Protein AF-A0A1H9XE58-F1 (afdb_monomer_lite)

pLDDT: mean 84.63, std 8.75, range [55.19, 94.62]

Sequence (100 aa):
MNNNSYNIVVHVVNLILLGAIGFLAFFSVVNISPPVQDPISDMFKFGLFVFLLVMWAVNYWFQFKKKKWILPIAGTILYIAIALFVGGVIMPFLREIVTK

Radius of gyration: 16.51 Å; chains: 1; bounding box: 29×28×50 Å

Structure (mmCIF, N/CA/C/O backbone):
data_AF-A0A1H9XE58-F1
#
_entry.id   AF-A0A1H9XE58-F1
#
loop_
_atom_site.group_PDB
_atom_site.id
_atom_site.type_symbol
_atom_site.label_atom_id
_atom_site.label_alt_id
_atom_site.label_comp_id
_atom_site.label_asym_id
_atom_site.label_entity_id
_atom_site.label_seq_id
_atom_site.pdbx_PDB_ins_code
_atom_site.Cartn_x
_atom_site.Cartn_y
_atom_site.Cartn_z
_atom_site.occupancy
_atom_site.B_iso_or_equiv
_atom_site.auth_seq_id
_atom_site.auth_comp_id
_atom_site.auth_asym_id
_atom_site.auth_atom_id
_atom_site.pdbx_PDB_model_num
ATOM 1 N N . MET A 1 1 ? -16.197 4.449 24.435 1.00 55.19 1 MET A N 1
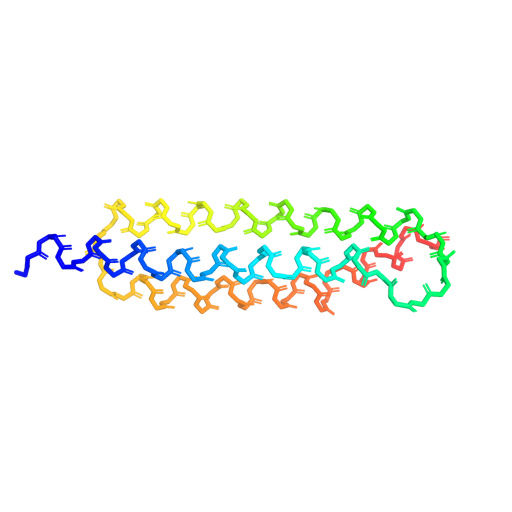ATOM 2 C CA . MET A 1 1 ? -15.943 3.525 23.306 1.00 55.19 1 MET A CA 1
ATOM 3 C C . MET A 1 1 ? -14.622 2.823 23.587 1.00 55.19 1 MET A C 1
ATOM 5 O O . MET A 1 1 ? -13.652 3.515 23.867 1.00 55.19 1 MET A O 1
ATOM 9 N N . ASN A 1 2 ? -14.594 1.491 23.654 1.00 67.06 2 ASN A N 1
ATOM 10 C CA . ASN A 1 2 ? -13.413 0.751 24.107 1.00 67.06 2 ASN A CA 1
ATOM 11 C C . ASN A 1 2 ? -12.250 0.923 23.109 1.00 67.06 2 ASN A C 1
ATOM 13 O O . ASN A 1 2 ? -12.381 0.560 21.940 1.00 67.06 2 ASN A O 1
ATOM 17 N N . ASN A 1 3 ? -11.119 1.466 23.567 1.00 73.31 3 ASN A N 1
ATOM 18 C CA . ASN A 1 3 ? -9.914 1.647 22.749 1.00 73.31 3 ASN A CA 1
ATOM 19 C C . ASN A 1 3 ? -9.414 0.322 22.144 1.00 73.31 3 ASN A C 1
ATOM 21 O O . ASN A 1 3 ? -8.839 0.337 21.056 1.00 73.31 3 ASN A O 1
ATOM 25 N N . ASN A 1 4 ? -9.688 -0.819 22.790 1.00 84.56 4 ASN A N 1
ATOM 26 C CA . ASN A 1 4 ? -9.356 -2.132 22.234 1.00 84.56 4 ASN A CA 1
ATOM 27 C C . ASN A 1 4 ? -10.137 -2.437 20.955 1.00 84.56 4 ASN A C 1
ATOM 29 O O . ASN A 1 4 ? -9.548 -2.912 19.990 1.00 84.56 4 ASN A O 1
ATOM 33 N N . SER A 1 5 ? -11.437 -2.129 20.911 1.00 86.44 5 SER A N 1
ATOM 34 C CA . SER A 1 5 ? -12.269 -2.406 19.734 1.00 86.44 5 SER A CA 1
ATOM 35 C C . SER A 1 5 ? -11.796 -1.619 18.512 1.00 86.44 5 SER A C 1
ATOM 37 O O . SER A 1 5 ? -11.736 -2.169 17.418 1.00 86.44 5 SER A O 1
ATOM 39 N N . TYR A 1 6 ? -11.401 -0.355 18.698 1.00 88.75 6 TYR A N 1
ATOM 40 C CA . TYR A 1 6 ? -10.843 0.455 17.614 1.00 88.75 6 TYR A CA 1
ATOM 41 C C . TYR A 1 6 ? -9.528 -0.127 17.085 1.00 88.75 6 TYR A C 1
ATOM 43 O O . TYR A 1 6 ? -9.376 -0.309 15.879 1.00 88.75 6 TYR A O 1
ATOM 51 N N . ASN A 1 7 ? -8.593 -0.452 17.983 1.00 90.19 7 ASN A N 1
ATOM 52 C CA . ASN A 1 7 ? -7.288 -0.980 17.592 1.00 90.19 7 ASN A CA 1
ATOM 53 C C . ASN A 1 7 ? -7.424 -2.304 16.826 1.00 90.19 7 ASN A C 1
ATOM 55 O O . ASN A 1 7 ? -6.768 -2.471 15.802 1.00 90.19 7 ASN A O 1
ATOM 59 N N . ILE A 1 8 ? -8.311 -3.207 17.267 1.00 91.62 8 ILE A N 1
ATOM 60 C CA . ILE A 1 8 ? -8.596 -4.468 16.562 1.00 91.62 8 ILE A CA 1
ATOM 61 C C . ILE A 1 8 ? -9.063 -4.187 15.131 1.00 91.62 8 ILE A C 1
ATOM 63 O O . ILE A 1 8 ? -8.510 -4.749 14.191 1.00 91.62 8 ILE A O 1
ATOM 67 N N . VAL A 1 9 ? -10.034 -3.286 14.949 1.00 90.94 9 VAL A N 1
ATOM 68 C CA . VAL A 1 9 ? -10.547 -2.938 13.613 1.00 90.94 9 VAL A CA 1
ATOM 69 C C . VAL A 1 9 ? -9.441 -2.365 12.730 1.00 90.94 9 VAL A C 1
ATOM 71 O O . VAL A 1 9 ? -9.289 -2.795 11.589 1.00 90.94 9 VAL A O 1
ATOM 74 N N . VAL A 1 10 ? -8.633 -1.438 13.253 1.00 91.44 10 VAL A N 1
ATOM 75 C CA . VAL A 1 10 ? -7.506 -0.858 12.509 1.00 91.44 10 VAL A CA 1
ATOM 76 C C . VAL A 1 10 ? -6.509 -1.943 12.096 1.00 91.44 10 VAL A C 1
ATOM 78 O O . VAL A 1 10 ? -6.110 -1.981 10.934 1.00 91.44 10 VAL A O 1
ATOM 81 N N . HIS A 1 11 ? -6.134 -2.853 12.995 1.00 93.06 11 HIS A N 1
ATOM 82 C CA . HIS A 1 11 ? -5.232 -3.960 12.668 1.00 93.06 11 HIS A CA 1
ATOM 83 C C . HIS A 1 11 ? -5.802 -4.874 11.584 1.00 93.06 11 HIS A C 1
ATOM 85 O O . HIS A 1 11 ? -5.109 -5.161 10.613 1.00 93.06 11 HIS A O 1
ATOM 91 N N . VAL A 1 12 ? -7.060 -5.298 11.723 1.00 93.88 12 VAL A N 1
ATOM 92 C CA . VAL A 1 12 ? -7.708 -6.215 10.776 1.00 93.88 12 VAL A CA 1
ATOM 93 C C . VAL A 1 12 ? -7.804 -5.585 9.387 1.00 93.88 12 VAL A C 1
ATOM 95 O O . VAL A 1 12 ? -7.407 -6.212 8.408 1.00 93.88 12 VAL A O 1
ATOM 98 N N . VAL A 1 13 ? -8.248 -4.328 9.291 1.00 91.12 13 VAL A N 1
ATOM 99 C CA . VAL A 1 13 ? -8.341 -3.611 8.007 1.00 91.12 13 VAL A CA 1
ATOM 100 C C . VAL A 1 13 ? -6.967 -3.488 7.346 1.00 91.12 13 VAL A C 1
ATOM 102 O O . VAL A 1 13 ? -6.830 -3.768 6.155 1.00 91.12 13 VAL A O 1
ATOM 105 N N . ASN A 1 14 ? -5.931 -3.122 8.107 1.00 93.44 14 ASN A N 1
ATOM 106 C CA . ASN A 1 14 ? -4.587 -2.972 7.548 1.00 93.44 14 ASN A CA 1
ATOM 107 C C . ASN A 1 14 ? -3.932 -4.314 7.208 1.00 93.44 14 ASN A C 1
ATOM 109 O O . ASN A 1 14 ? -3.141 -4.360 6.270 1.00 93.44 14 ASN A O 1
ATOM 113 N N . LEU A 1 15 ? -4.278 -5.399 7.903 1.00 94.62 15 LEU A N 1
ATOM 114 C CA . LEU A 1 15 ? -3.8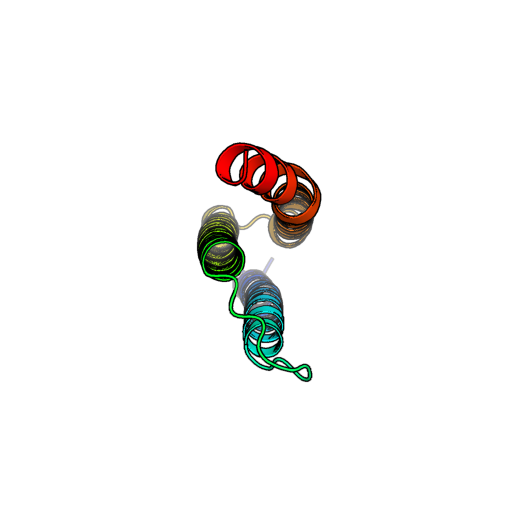17 -6.747 7.577 1.00 94.62 15 LEU A CA 1
ATOM 115 C C . LEU A 1 15 ? -4.466 -7.269 6.288 1.00 94.62 15 LEU A C 1
ATOM 117 O O . LEU A 1 15 ? -3.771 -7.851 5.461 1.00 94.62 15 LEU A O 1
ATOM 121 N N . ILE A 1 16 ? -5.757 -6.995 6.069 1.00 92.69 16 ILE A N 1
ATOM 122 C CA . ILE A 1 16 ? -6.444 -7.299 4.801 1.00 92.69 16 ILE A CA 1
ATOM 123 C C . ILE A 1 16 ? -5.806 -6.517 3.645 1.00 92.69 16 ILE A C 1
ATOM 125 O O . ILE A 1 16 ? -5.490 -7.101 2.611 1.00 92.69 16 ILE A O 1
ATOM 129 N N . LEU A 1 17 ? -5.569 -5.213 3.830 1.00 90.31 17 LEU A N 1
ATOM 130 C CA . LEU A 1 17 ? -4.869 -4.372 2.851 1.00 90.31 17 LEU A CA 1
ATOM 131 C C . LEU A 1 17 ? -3.475 -4.916 2.526 1.00 90.31 17 LEU A C 1
ATOM 133 O O . LEU A 1 17 ? -3.123 -5.040 1.356 1.00 90.31 17 LEU A O 1
ATOM 137 N N . LEU A 1 18 ? -2.696 -5.275 3.548 1.00 94.06 18 LEU A N 1
ATOM 138 C CA . LEU A 1 18 ? -1.362 -5.837 3.358 1.00 94.06 18 LEU A CA 1
ATOM 139 C C . LEU A 1 18 ? -1.418 -7.183 2.623 1.00 94.06 18 LEU A C 1
ATOM 141 O O . LEU A 1 18 ? -0.621 -7.420 1.719 1.00 94.06 18 LEU A O 1
ATOM 145 N N . GLY A 1 19 ? -2.393 -8.032 2.959 1.00 92.25 19 GLY A N 1
ATOM 146 C CA . GLY A 1 19 ? -2.661 -9.281 2.250 1.00 92.25 19 GLY A CA 1
ATOM 147 C C . GLY A 1 19 ? -2.996 -9.057 0.774 1.00 92.25 19 GLY A C 1
ATOM 148 O O . GLY A 1 19 ? -2.481 -9.777 -0.075 1.00 92.25 19 GLY A O 1
ATOM 149 N N . ALA A 1 20 ? -3.781 -8.026 0.447 1.00 90.31 20 ALA A N 1
ATOM 150 C CA . ALA A 1 20 ? -4.089 -7.663 -0.936 1.00 90.31 20 ALA A CA 1
ATOM 151 C C . ALA A 1 20 ? -2.848 -7.175 -1.705 1.00 90.31 20 ALA A C 1
ATOM 153 O O . ALA A 1 20 ? -2.637 -7.588 -2.844 1.00 90.31 20 ALA A O 1
ATOM 154 N N . ILE A 1 21 ? -1.992 -6.354 -1.083 1.00 90.75 21 ILE A N 1
ATOM 155 C CA . ILE A 1 21 ? -0.708 -5.939 -1.678 1.00 90.75 21 ILE A CA 1
ATOM 156 C C . ILE A 1 21 ? 0.174 -7.168 -1.934 1.00 90.75 21 ILE A C 1
ATOM 158 O O . ILE A 1 21 ? 0.719 -7.313 -3.026 1.00 90.75 21 ILE A O 1
ATOM 162 N N . GLY A 1 22 ? 0.281 -8.073 -0.955 1.00 90.88 22 GLY A N 1
ATOM 163 C CA . GLY A 1 22 ? 1.053 -9.311 -1.080 1.00 90.88 22 GLY A CA 1
ATOM 164 C C . GLY A 1 22 ? 0.512 -10.245 -2.164 1.00 90.88 22 GLY A C 1
ATOM 165 O O . GLY A 1 22 ? 1.289 -10.810 -2.929 1.00 90.88 22 GLY A O 1
ATOM 166 N N . PHE A 1 23 ? -0.812 -10.352 -2.284 1.00 90.44 23 PHE A N 1
ATOM 167 C CA . PHE A 1 23 ? -1.473 -11.101 -3.351 1.00 90.44 23 PHE A CA 1
ATOM 168 C C . PHE A 1 23 ? -1.120 -10.525 -4.728 1.00 90.44 23 PHE A C 1
ATOM 170 O O . PHE A 1 23 ? -0.643 -11.254 -5.593 1.00 90.44 23 PHE A O 1
ATOM 177 N N . LEU A 1 24 ? -1.263 -9.210 -4.919 1.00 87.31 24 LEU A N 1
ATOM 178 C CA . LEU A 1 24 ? -0.887 -8.547 -6.173 1.00 87.31 24 LEU A CA 1
ATOM 179 C C . LEU A 1 24 ? 0.599 -8.738 -6.500 1.00 87.31 24 LEU A C 1
ATOM 181 O O . LEU A 1 24 ? 0.940 -9.028 -7.646 1.00 87.31 24 LEU A O 1
ATOM 185 N N . ALA A 1 25 ? 1.473 -8.617 -5.499 1.00 87.62 25 ALA A N 1
ATOM 186 C CA . ALA A 1 25 ? 2.903 -8.839 -5.664 1.00 87.62 25 ALA A CA 1
ATOM 187 C C . ALA A 1 25 ? 3.186 -10.270 -6.126 1.00 87.62 25 ALA A C 1
ATOM 189 O O . ALA A 1 25 ? 3.852 -10.447 -7.140 1.00 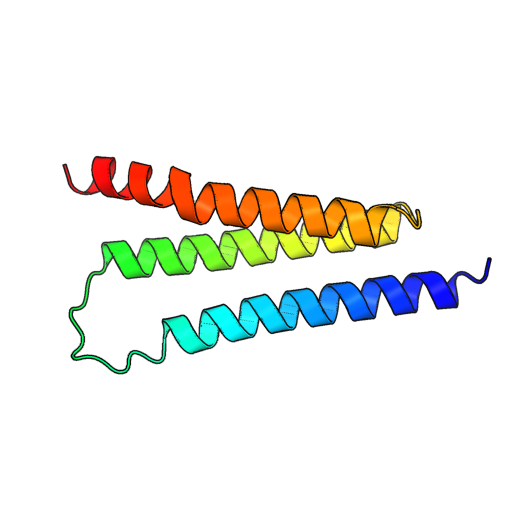87.62 25 ALA A O 1
ATOM 190 N N . PHE A 1 26 ? 2.619 -11.277 -5.462 1.00 86.31 26 PHE A N 1
ATOM 191 C CA . PHE A 1 26 ? 2.795 -12.684 -5.821 1.00 86.31 26 PHE A CA 1
ATOM 192 C C . PHE A 1 26 ? 2.388 -12.970 -7.274 1.00 86.31 26 PHE A C 1
ATOM 194 O O . PHE A 1 26 ? 3.188 -13.495 -8.048 1.00 86.31 26 PHE A O 1
ATOM 201 N N . PHE A 1 27 ? 1.186 -12.551 -7.680 1.00 83.19 27 PHE A N 1
ATOM 202 C CA . PHE A 1 27 ? 0.708 -12.752 -9.053 1.00 83.19 27 PHE A CA 1
ATOM 203 C C . PHE A 1 27 ? 1.484 -11.943 -10.097 1.00 83.19 27 PHE A C 1
ATOM 205 O O . PHE A 1 27 ? 1.516 -12.333 -11.259 1.00 83.19 27 PHE A O 1
ATOM 212 N N . SER A 1 28 ? 2.148 -10.851 -9.707 1.00 77.50 28 SER A N 1
ATOM 213 C CA . SER A 1 28 ? 3.013 -10.104 -10.626 1.00 77.50 28 SER A CA 1
ATOM 214 C C . SER A 1 28 ? 4.301 -10.852 -10.995 1.00 77.50 28 SER A C 1
ATOM 216 O O . SER A 1 28 ? 4.864 -10.583 -12.056 1.00 77.50 28 SER A O 1
ATOM 218 N N . VAL A 1 29 ? 4.753 -11.785 -10.143 1.00 73.38 29 VAL A N 1
ATOM 219 C CA . VAL A 1 29 ? 5.966 -12.594 -10.371 1.00 73.38 29 VAL A CA 1
ATOM 220 C C . VAL A 1 29 ? 5.641 -13.947 -11.001 1.00 73.38 29 VAL A C 1
ATOM 222 O O . VAL A 1 29 ? 6.438 -14.483 -11.769 1.00 73.38 29 VAL A O 1
ATOM 225 N N . VAL A 1 30 ? 4.466 -14.509 -10.701 1.00 70.88 30 VAL A N 1
ATOM 226 C CA . VAL A 1 30 ? 3.992 -15.768 -11.290 1.00 70.88 30 VAL A CA 1
ATOM 227 C C . VAL A 1 30 ? 3.434 -15.486 -12.688 1.00 70.88 30 VAL A C 1
ATOM 229 O O . VAL A 1 30 ? 2.230 -15.357 -12.893 1.00 70.88 30 VAL A O 1
ATOM 232 N N . ASN A 1 31 ? 4.328 -15.347 -13.665 1.00 62.59 31 ASN A N 1
ATOM 233 C CA . ASN A 1 31 ? 3.950 -15.152 -15.060 1.00 62.59 31 ASN A CA 1
ATOM 234 C C . ASN A 1 31 ? 3.632 -16.513 -15.712 1.00 62.59 31 ASN A C 1
ATOM 236 O O . ASN A 1 31 ? 4.482 -17.398 -15.748 1.00 62.59 31 ASN A O 1
ATOM 240 N N . ILE A 1 32 ? 2.407 -16.689 -16.216 1.00 59.25 32 ILE A N 1
ATOM 241 C CA . ILE A 1 32 ? 1.927 -17.940 -16.850 1.00 59.25 32 ILE A CA 1
ATOM 242 C C . ILE A 1 32 ? 2.319 -17.996 -18.346 1.00 59.25 32 ILE A C 1
ATOM 244 O O . ILE A 1 32 ? 2.147 -19.012 -19.015 1.00 59.25 32 ILE A O 1
ATOM 248 N N . SER A 1 33 ? 2.860 -16.897 -18.874 1.00 60.69 33 SER A N 1
ATOM 249 C CA . SER A 1 33 ? 3.214 -16.711 -20.284 1.00 60.69 33 SER A CA 1
ATOM 250 C C . SER A 1 33 ? 4.738 -16.717 -20.486 1.00 60.69 33 SER A C 1
ATOM 252 O O . SER A 1 33 ? 5.468 -16.407 -19.540 1.00 60.69 33 SER A O 1
ATOM 254 N N . PRO A 1 34 ? 5.244 -17.020 -21.703 1.00 58.50 34 PRO A N 1
ATOM 255 C CA . PRO A 1 34 ? 6.675 -16.980 -22.002 1.00 58.50 34 PRO A CA 1
ATOM 256 C C . PRO A 1 34 ? 7.292 -15.644 -21.566 1.00 58.50 34 PRO A C 1
ATOM 258 O O . PRO A 1 34 ? 6.686 -14.594 -21.811 1.00 58.50 34 PRO A O 1
ATOM 261 N N . PRO A 1 35 ? 8.470 -15.651 -20.918 1.00 60.47 35 PRO A N 1
ATOM 262 C CA . PRO A 1 35 ? 9.037 -14.451 -20.332 1.00 60.47 35 PRO A CA 1
ATOM 263 C C . PRO A 1 35 ? 9.545 -13.532 -21.444 1.00 60.47 35 PRO A C 1
ATOM 265 O O . PRO A 1 35 ? 10.673 -13.654 -21.912 1.00 60.47 35 PRO A O 1
ATOM 268 N N . VAL A 1 36 ? 8.715 -12.578 -21.856 1.00 63.16 36 VAL A N 1
ATOM 269 C CA . VAL A 1 36 ? 9.211 -11.353 -22.481 1.00 63.16 36 VAL A CA 1
ATOM 270 C C . VAL A 1 36 ? 9.757 -10.512 -21.335 1.00 63.16 36 VAL A C 1
ATOM 272 O O . VAL A 1 36 ? 8.998 -9.871 -20.611 1.00 63.16 36 VAL A O 1
ATOM 275 N N . GLN A 1 37 ? 11.064 -10.607 -21.092 1.00 67.19 37 GLN A N 1
ATOM 276 C CA . GLN A 1 37 ? 11.734 -9.777 -20.096 1.00 67.19 37 GLN A CA 1
ATOM 277 C C . GLN A 1 37 ? 11.699 -8.327 -20.591 1.00 67.19 37 GLN A C 1
ATOM 279 O O . GLN A 1 37 ? 12.385 -7.981 -21.550 1.00 67.19 37 GLN A O 1
ATOM 284 N N . ASP A 1 38 ? 10.871 -7.497 -19.956 1.00 78.75 38 ASP A N 1
ATOM 285 C CA . ASP A 1 38 ? 10.840 -6.044 -20.142 1.00 78.75 38 ASP A CA 1
ATOM 286 C C . ASP A 1 38 ? 11.379 -5.408 -18.847 1.00 78.75 38 ASP A C 1
ATOM 288 O O . ASP A 1 38 ? 10.618 -5.214 -17.891 1.00 78.75 38 ASP A O 1
ATOM 292 N N . PRO A 1 39 ? 12.691 -5.095 -18.786 1.00 79.62 39 PRO A N 1
ATOM 293 C CA . PRO A 1 39 ? 13.331 -4.562 -17.584 1.00 79.62 39 PRO A CA 1
ATOM 294 C C . PRO A 1 39 ? 12.685 -3.263 -17.099 1.00 79.62 39 PRO A C 1
ATOM 296 O O . PRO A 1 39 ? 12.650 -2.992 -15.899 1.00 79.62 39 PRO A O 1
ATOM 299 N N . ILE A 1 40 ? 12.148 -2.464 -18.027 1.00 81.31 40 ILE A N 1
ATOM 300 C CA . ILE A 1 40 ? 11.459 -1.215 -17.710 1.00 81.31 40 ILE A CA 1
ATOM 301 C C . ILE A 1 40 ? 10.143 -1.547 -17.003 1.00 81.31 40 ILE A C 1
ATOM 303 O O . ILE A 1 40 ? 9.869 -1.003 -15.932 1.00 81.31 40 ILE A O 1
ATOM 307 N N . SER A 1 41 ? 9.356 -2.481 -17.546 1.00 78.88 41 SER A N 1
ATOM 308 C CA . SER A 1 41 ? 8.109 -2.940 -16.917 1.00 78.88 41 SER A CA 1
ATOM 309 C C . SER A 1 41 ? 8.335 -3.475 -15.501 1.00 78.88 41 SER A C 1
ATOM 311 O O . SER A 1 41 ? 7.597 -3.111 -14.583 1.00 78.88 41 SER A O 1
ATOM 313 N N . ASP A 1 42 ? 9.371 -4.286 -15.298 1.00 82.62 42 ASP A N 1
ATOM 314 C CA . ASP A 1 42 ? 9.660 -4.880 -13.991 1.00 82.62 42 ASP A CA 1
ATOM 315 C C . ASP A 1 42 ? 10.115 -3.834 -12.964 1.00 82.62 42 ASP A C 1
ATOM 317 O O . ASP A 1 42 ? 9.679 -3.866 -11.809 1.00 82.62 42 ASP A O 1
ATOM 321 N N . MET A 1 43 ? 10.894 -2.837 -13.393 1.00 84.25 43 MET A N 1
ATOM 322 C CA . MET A 1 43 ? 11.279 -1.709 -12.544 1.00 84.25 43 MET A CA 1
ATOM 323 C C . MET A 1 43 ? 10.065 -0.856 -12.133 1.00 84.25 43 MET A C 1
ATOM 325 O O . MET A 1 43 ? 9.946 -0.478 -10.964 1.00 84.25 43 MET A O 1
ATOM 329 N N . PHE A 1 44 ? 9.120 -0.605 -13.049 1.00 84.38 44 PHE A N 1
ATOM 330 C CA . PHE A 1 44 ? 7.870 0.098 -12.730 1.00 84.38 44 PHE A CA 1
ATOM 331 C C . PHE A 1 44 ? 6.974 -0.702 -11.772 1.00 84.38 44 PHE A C 1
ATOM 333 O O . PHE A 1 44 ? 6.451 -0.123 -10.817 1.00 84.38 44 PHE A O 1
ATOM 340 N N . LYS A 1 45 ? 6.831 -2.023 -11.963 1.00 84.12 45 LYS A N 1
ATOM 341 C CA . LYS A 1 45 ? 6.084 -2.894 -11.032 1.00 84.12 45 LYS A CA 1
ATOM 342 C C . LYS A 1 45 ? 6.695 -2.857 -9.633 1.00 84.12 45 LYS A C 1
ATOM 344 O O . LYS A 1 45 ? 5.973 -2.671 -8.655 1.00 84.12 45 LYS A O 1
ATOM 349 N N . PHE A 1 46 ? 8.018 -2.983 -9.528 1.00 86.94 46 PHE A N 1
ATOM 350 C CA . PHE A 1 46 ? 8.715 -2.888 -8.246 1.00 86.94 46 PHE A CA 1
ATOM 351 C C . PHE A 1 46 ? 8.477 -1.527 -7.575 1.00 86.94 46 PHE A C 1
ATOM 353 O O . PHE A 1 46 ? 8.088 -1.474 -6.406 1.00 86.94 46 PHE A O 1
ATOM 360 N N . GLY A 1 47 ? 8.623 -0.432 -8.329 1.00 88.06 47 GLY A N 1
ATOM 361 C CA . GLY A 1 47 ? 8.342 0.922 -7.847 1.00 88.06 47 GLY A CA 1
ATOM 362 C C . GLY A 1 47 ? 6.905 1.094 -7.343 1.00 88.06 47 GLY A C 1
ATOM 363 O O . GLY A 1 47 ? 6.694 1.680 -6.279 1.00 88.06 47 GLY A O 1
ATOM 364 N N . LEU A 1 48 ? 5.921 0.522 -8.046 1.00 87.50 48 LEU A N 1
ATOM 365 C CA . LEU A 1 48 ? 4.522 0.512 -7.615 1.00 87.50 48 LEU A CA 1
ATOM 366 C C . LEU A 1 48 ? 4.343 -0.209 -6.277 1.00 87.50 48 LEU A C 1
ATOM 368 O O . LEU A 1 48 ? 3.680 0.326 -5.392 1.00 87.50 48 LEU A O 1
ATOM 372 N N . PHE A 1 49 ? 4.931 -1.392 -6.091 1.00 90.31 49 PHE A N 1
ATOM 373 C CA . PHE A 1 49 ? 4.791 -2.127 -4.829 1.00 90.31 49 PHE A CA 1
ATOM 374 C C . PHE A 1 49 ? 5.445 -1.405 -3.652 1.00 90.31 49 PHE A C 1
ATOM 376 O O . PHE A 1 49 ? 4.852 -1.342 -2.572 1.00 90.31 49 PHE A O 1
ATOM 383 N N . VAL A 1 50 ? 6.617 -0.799 -3.862 1.00 92.31 50 VAL A N 1
ATOM 384 C CA . VAL A 1 50 ? 7.261 0.050 -2.848 1.00 92.31 50 VAL A CA 1
ATOM 385 C C . VAL A 1 50 ? 6.350 1.222 -2.482 1.00 92.31 50 VAL A C 1
ATOM 387 O O . VAL A 1 50 ? 6.102 1.466 -1.301 1.00 92.31 50 VAL A O 1
ATOM 390 N N . PHE A 1 51 ? 5.789 1.907 -3.479 1.00 90.25 51 PHE A N 1
ATOM 391 C CA . PHE A 1 51 ? 4.851 3.006 -3.261 1.00 90.25 51 PHE A CA 1
ATOM 392 C C . PHE A 1 51 ? 3.606 2.564 -2.472 1.00 90.25 51 PHE A C 1
ATOM 394 O O . PHE A 1 51 ? 3.226 3.213 -1.493 1.00 90.25 51 PHE A O 1
ATOM 401 N N . LEU A 1 52 ? 3.003 1.431 -2.845 1.00 90.44 52 LEU A N 1
ATOM 402 C CA . LEU A 1 52 ? 1.841 0.855 -2.164 1.00 90.44 52 LEU A CA 1
ATOM 403 C C . LEU A 1 52 ? 2.138 0.507 -0.703 1.00 90.44 52 LEU A C 1
ATOM 405 O O . LEU A 1 52 ? 1.301 0.779 0.160 1.00 90.44 52 LEU A O 1
ATOM 409 N N . LEU A 1 53 ? 3.314 -0.051 -0.407 1.00 93.31 53 LEU A N 1
ATOM 410 C CA . LEU A 1 53 ? 3.732 -0.363 0.962 1.00 93.31 53 LEU A CA 1
ATOM 411 C C . LEU A 1 53 ? 3.956 0.897 1.803 1.00 93.31 53 LEU A C 1
ATOM 413 O O . LEU A 1 53 ? 3.498 0.958 2.945 1.00 93.31 53 LEU A O 1
ATOM 417 N N . VAL A 1 54 ? 4.612 1.918 1.245 1.00 93.31 54 VAL A N 1
ATOM 418 C CA . VAL A 1 54 ? 4.834 3.196 1.943 1.00 93.31 54 VAL A CA 1
ATOM 419 C C . VAL A 1 54 ? 3.500 3.862 2.271 1.00 93.31 54 VAL A C 1
ATOM 421 O O . VAL A 1 54 ? 3.259 4.243 3.417 1.00 93.31 54 VAL A O 1
ATOM 424 N N . MET A 1 55 ? 2.598 3.946 1.293 1.00 90.75 55 MET A N 1
ATOM 425 C CA . MET A 1 55 ? 1.270 4.528 1.488 1.00 90.75 55 MET A CA 1
ATOM 426 C C . MET A 1 55 ? 0.446 3.753 2.522 1.00 90.75 55 MET A C 1
ATOM 428 O O . MET A 1 55 ? -0.251 4.361 3.338 1.00 90.75 55 MET A O 1
ATOM 432 N N . TRP A 1 56 ? 0.557 2.422 2.534 1.00 93.31 56 TRP A N 1
ATOM 433 C CA . TRP A 1 56 ? -0.090 1.576 3.533 1.00 93.31 56 TRP A CA 1
ATOM 434 C C . TRP A 1 56 ?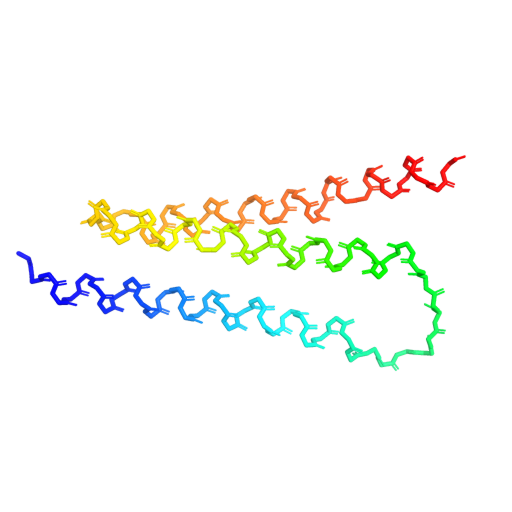 0.442 1.883 4.937 1.00 93.31 56 TRP A C 1
ATOM 436 O O . TRP A 1 56 ? -0.349 2.142 5.845 1.00 93.31 56 TRP A O 1
ATOM 446 N N . ALA A 1 57 ? 1.766 1.948 5.104 1.00 92.62 57 ALA A N 1
ATOM 447 C CA . ALA A 1 57 ? 2.396 2.235 6.390 1.00 92.62 57 ALA A CA 1
ATOM 448 C C . ALA A 1 57 ? 1.999 3.621 6.9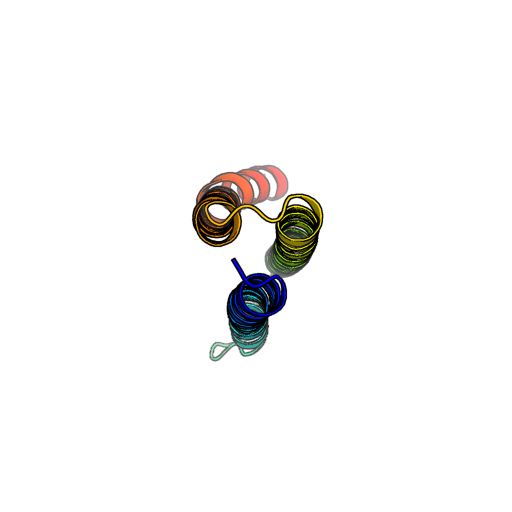28 1.00 92.62 57 ALA A C 1
ATOM 450 O O . ALA A 1 57 ? 1.671 3.761 8.109 1.00 92.62 57 ALA A O 1
ATOM 451 N N . VAL A 1 58 ? 1.967 4.637 6.058 1.00 91.69 58 VAL A N 1
ATOM 452 C CA . VAL A 1 58 ? 1.542 6.001 6.414 1.00 91.69 58 VAL A CA 1
ATOM 453 C C . VAL A 1 58 ? 0.069 6.031 6.830 1.00 91.69 58 VAL A C 1
ATOM 455 O O . VAL A 1 58 ? -0.265 6.608 7.869 1.00 91.69 58 VAL A O 1
ATOM 458 N N . ASN A 1 59 ? -0.816 5.386 6.064 1.00 89.88 59 ASN A N 1
ATOM 459 C CA . ASN A 1 59 ? -2.242 5.300 6.390 1.00 89.88 59 ASN A CA 1
ATOM 460 C C . ASN A 1 59 ? -2.466 4.601 7.740 1.00 89.88 59 ASN A C 1
ATOM 462 O O . ASN A 1 59 ? -3.184 5.111 8.605 1.00 89.88 59 ASN A O 1
ATOM 466 N N . TYR A 1 60 ? -1.790 3.475 7.952 1.00 91.31 60 TYR A N 1
ATOM 467 C CA . TYR A 1 60 ? -1.878 2.699 9.180 1.00 91.31 60 TYR A CA 1
ATOM 468 C C . TYR A 1 60 ? -1.394 3.489 10.403 1.00 91.31 60 TYR A C 1
ATOM 470 O O . TYR A 1 60 ? -2.103 3.575 11.412 1.00 91.31 60 T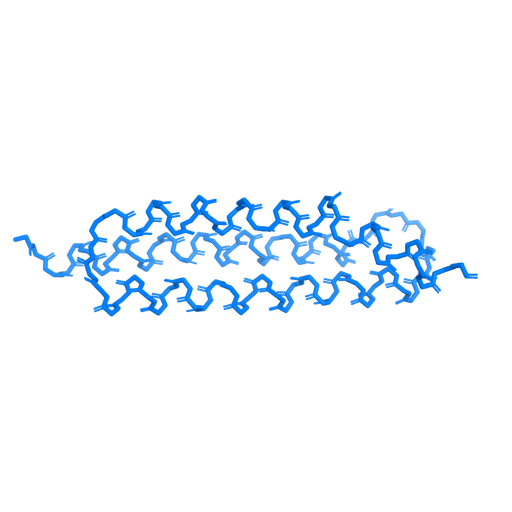YR A O 1
ATOM 478 N N . TRP A 1 61 ? -0.235 4.151 10.291 1.00 91.62 61 TRP A N 1
ATOM 479 C CA . TRP A 1 61 ? 0.275 5.057 11.323 1.00 91.62 61 TRP A CA 1
ATOM 480 C C . TRP A 1 61 ? -0.761 6.132 11.654 1.00 91.62 61 TRP A C 1
ATOM 482 O O . TRP A 1 61 ? -1.049 6.394 12.830 1.00 91.62 61 TRP A O 1
ATOM 492 N N . PHE A 1 62 ? -1.324 6.781 10.633 1.00 89.00 62 PHE A N 1
ATOM 493 C CA . PHE A 1 62 ? -2.256 7.889 10.822 1.00 89.00 62 PHE A CA 1
ATOM 494 C C . PHE A 1 62 ? -3.536 7.454 11.548 1.00 89.00 62 PHE A C 1
ATOM 496 O O . PHE A 1 62 ? -3.974 8.137 12.482 1.00 89.00 62 PHE A O 1
ATOM 503 N N . GLN A 1 63 ? -4.089 6.293 11.186 1.00 88.25 63 GLN A N 1
ATOM 504 C CA . GLN A 1 63 ? -5.229 5.680 11.875 1.00 88.25 63 GLN A CA 1
ATOM 505 C C . GLN A 1 63 ? -4.906 5.430 13.357 1.00 88.25 63 GLN A C 1
ATOM 507 O O . GLN A 1 63 ? -5.653 5.865 14.239 1.00 88.25 63 GLN A O 1
ATOM 512 N N . PHE A 1 64 ? -3.735 4.856 13.645 1.00 87.62 64 PHE A N 1
ATOM 513 C CA . PHE A 1 64 ? -3.286 4.591 15.015 1.00 87.62 64 PHE A CA 1
ATOM 514 C C . PHE A 1 64 ? -3.101 5.853 15.867 1.00 87.62 64 PHE A C 1
ATOM 516 O O . PHE A 1 64 ? -3.467 5.868 17.047 1.00 87.62 64 PHE A O 1
ATOM 523 N N . LYS A 1 65 ? -2.548 6.926 15.290 1.00 88.81 65 LYS A N 1
ATOM 524 C CA . LYS A 1 65 ? -2.314 8.189 16.011 1.00 88.81 65 LYS A CA 1
ATOM 525 C C . LYS A 1 65 ? -3.595 8.968 16.281 1.00 88.81 65 LYS A C 1
ATOM 527 O O . LYS A 1 65 ? -3.721 9.565 17.347 1.00 88.81 65 LYS A O 1
ATOM 532 N N . LYS A 1 66 ? -4.519 9.023 15.320 1.00 87.94 66 LYS A N 1
ATOM 533 C CA . LYS A 1 66 ? -5.700 9.900 15.405 1.00 87.94 66 LYS A CA 1
ATOM 534 C C . LYS A 1 66 ? -6.917 9.232 16.040 1.00 87.94 66 LYS A C 1
ATOM 536 O O . LYS A 1 66 ? -7.778 9.949 16.541 1.00 87.94 66 LYS A O 1
ATOM 541 N N . LYS A 1 67 ? -7.003 7.899 16.011 1.00 84.00 67 LYS A N 1
ATOM 542 C CA . LYS A 1 67 ? -8.060 7.104 16.657 1.00 84.00 67 LYS A CA 1
ATOM 543 C C . LYS A 1 67 ? -9.505 7.490 16.307 1.00 84.00 67 LYS A C 1
ATOM 545 O O . LYS A 1 67 ? -10.416 7.337 17.116 1.00 84.00 67 LYS A O 1
ATOM 550 N N . LYS A 1 68 ? -9.735 8.005 15.095 1.00 86.25 68 LYS A N 1
ATOM 551 C CA . LYS A 1 68 ? -11.081 8.336 14.602 1.00 86.25 68 LYS A CA 1
ATOM 552 C C . LYS A 1 68 ? -11.646 7.180 13.780 1.00 86.25 68 LYS A C 1
ATOM 554 O O . LYS A 1 68 ? -10.962 6.657 12.903 1.00 86.25 68 LYS A O 1
ATOM 559 N N . TRP A 1 69 ? -12.913 6.844 14.012 1.00 81.25 69 TRP A N 1
ATOM 560 C CA . TRP A 1 69 ? -13.631 5.747 13.342 1.00 81.25 69 TRP A CA 1
ATOM 561 C C . TRP A 1 69 ? -13.847 5.942 11.842 1.00 81.25 69 TRP A C 1
ATOM 563 O O . TRP A 1 69 ? -14.011 4.968 11.120 1.00 81.25 69 TRP A O 1
ATOM 573 N N . ILE A 1 70 ? -13.778 7.182 11.356 1.00 84.94 70 ILE A N 1
ATOM 574 C CA . ILE A 1 70 ? -13.859 7.470 9.921 1.00 84.94 70 ILE A CA 1
ATOM 575 C C . ILE A 1 70 ? -12.559 7.144 9.171 1.00 84.94 70 ILE A C 1
ATOM 577 O O . ILE A 1 70 ? -12.585 6.908 7.968 1.00 84.94 70 ILE A O 1
ATOM 581 N N . LEU A 1 71 ? -11.415 7.107 9.865 1.00 83.50 71 LEU A N 1
ATOM 582 C CA . LEU A 1 71 ? -10.102 6.963 9.229 1.00 83.50 71 LEU A CA 1
ATOM 583 C C . LEU A 1 71 ? -9.840 5.582 8.616 1.00 83.50 71 LEU A C 1
ATOM 585 O O . LEU A 1 71 ? -9.279 5.558 7.525 1.00 83.50 71 LEU A O 1
ATOM 589 N N . PRO A 1 72 ? -10.253 4.456 9.230 1.00 80.94 72 PRO A N 1
ATOM 590 C CA . PRO A 1 72 ? -10.178 3.142 8.593 1.00 80.94 72 PRO A CA 1
ATOM 591 C C . PRO A 1 72 ? -10.861 3.096 7.226 1.00 80.94 72 PRO A C 1
ATOM 593 O O . PRO A 1 72 ? -10.333 2.491 6.302 1.00 80.94 72 PRO A O 1
ATOM 596 N N . ILE A 1 73 ? -12.002 3.773 7.075 1.00 83.31 73 ILE A N 1
ATOM 597 C CA . ILE A 1 73 ? -12.795 3.745 5.842 1.00 83.31 73 ILE A CA 1
ATOM 598 C C . ILE A 1 73 ? -12.253 4.776 4.850 1.00 83.31 73 ILE A C 1
ATOM 600 O O . ILE A 1 73 ? -11.834 4.416 3.754 1.00 83.31 73 ILE A O 1
ATOM 604 N N . ALA A 1 74 ? -12.190 6.049 5.247 1.00 85.12 74 ALA A N 1
ATOM 605 C CA . ALA A 1 74 ? -11.743 7.131 4.372 1.00 85.12 74 ALA A CA 1
ATOM 606 C C . ALA A 1 74 ? -10.280 6.965 3.936 1.00 85.12 74 ALA A C 1
ATOM 608 O O . ALA A 1 74 ? -9.955 7.203 2.778 1.00 85.12 74 ALA A O 1
ATOM 609 N N . GLY A 1 75 ? -9.408 6.512 4.842 1.00 80.88 75 GLY A N 1
ATOM 610 C CA . GLY A 1 75 ? -8.001 6.254 4.541 1.00 80.88 75 GLY A CA 1
ATOM 611 C C . GLY A 1 75 ? -7.819 5.109 3.547 1.00 80.88 75 GLY A C 1
ATOM 612 O O . GLY A 1 75 ? -7.022 5.223 2.624 1.00 80.88 75 GLY A O 1
ATOM 613 N N . THR A 1 76 ? -8.617 4.045 3.673 1.00 82.62 76 THR A N 1
ATOM 614 C CA . THR A 1 76 ? -8.603 2.922 2.721 1.00 82.62 76 THR A CA 1
ATOM 615 C C . THR A 1 76 ? -9.154 3.323 1.354 1.00 82.62 76 THR A C 1
ATOM 617 O O . THR A 1 76 ? -8.551 2.992 0.338 1.00 82.62 76 THR A O 1
ATOM 620 N N . ILE A 1 77 ? -10.254 4.080 1.302 1.00 87.69 77 ILE A N 1
ATOM 621 C CA . ILE A 1 77 ? -10.808 4.583 0.034 1.00 87.69 77 ILE A CA 1
ATOM 622 C C . ILE A 1 77 ? -9.797 5.497 -0.664 1.00 87.69 77 ILE A C 1
ATOM 624 O O . ILE A 1 77 ? -9.540 5.329 -1.854 1.00 87.69 77 ILE A O 1
ATOM 628 N N . LEU A 1 78 ? -9.186 6.427 0.076 1.00 87.19 78 LEU A N 1
ATOM 629 C CA . LEU A 1 78 ? -8.157 7.315 -0.460 1.00 87.19 78 LEU A CA 1
ATOM 630 C C . LEU A 1 78 ? -6.939 6.526 -0.955 1.00 87.19 78 LEU A C 1
ATOM 632 O O . LEU A 1 78 ? -6.425 6.812 -2.032 1.00 87.19 78 LEU A O 1
ATOM 636 N N . TYR A 1 79 ? -6.509 5.512 -0.203 1.00 83.94 79 TYR A N 1
ATOM 637 C CA . TYR A 1 79 ? -5.428 4.616 -0.602 1.00 83.94 79 TYR A CA 1
ATOM 638 C C . TYR A 1 79 ? -5.727 3.925 -1.937 1.00 83.94 79 TYR A C 1
ATOM 640 O O . TYR A 1 79 ? -4.902 3.971 -2.847 1.00 83.94 79 TYR A O 1
ATOM 648 N N . ILE A 1 80 ? -6.921 3.340 -2.081 1.00 85.31 80 ILE A N 1
ATOM 649 C CA . ILE A 1 80 ? -7.348 2.672 -3.317 1.00 85.31 80 ILE A CA 1
ATOM 650 C C . ILE A 1 80 ? -7.420 3.676 -4.473 1.00 85.31 80 ILE A C 1
ATOM 652 O O . ILE A 1 80 ? -6.923 3.388 -5.558 1.00 85.31 80 ILE A O 1
ATOM 656 N N . ALA A 1 81 ? -7.982 4.867 -4.250 1.00 89.62 81 ALA A N 1
ATOM 657 C CA . ALA A 1 81 ? -8.072 5.904 -5.275 1.00 89.62 81 ALA A CA 1
ATOM 658 C C . ALA A 1 81 ? -6.685 6.336 -5.779 1.00 89.62 81 ALA A C 1
ATOM 660 O O . ALA A 1 81 ? -6.466 6.420 -6.987 1.00 89.62 81 ALA A O 1
ATOM 661 N N . ILE A 1 82 ? -5.731 6.549 -4.866 1.00 87.44 82 ILE A N 1
ATOM 662 C CA . ILE A 1 82 ? -4.348 6.889 -5.218 1.00 87.44 82 ILE A CA 1
ATOM 663 C C . ILE A 1 82 ? -3.678 5.722 -5.951 1.00 87.44 82 ILE A C 1
ATOM 665 O O . ILE A 1 82 ? -3.034 5.943 -6.972 1.00 87.44 82 ILE A O 1
ATOM 669 N N . ALA A 1 83 ? -3.851 4.485 -5.479 1.00 85.56 83 ALA A N 1
ATOM 670 C CA . ALA A 1 83 ? -3.293 3.298 -6.125 1.00 85.56 83 ALA A CA 1
ATOM 671 C C . ALA A 1 83 ? -3.792 3.141 -7.571 1.00 85.56 83 ALA A C 1
ATOM 673 O O . ALA A 1 83 ? -2.989 2.927 -8.480 1.00 85.56 83 ALA A O 1
ATOM 674 N N . LEU A 1 84 ? -5.100 3.306 -7.795 1.00 88.31 84 LEU A N 1
ATOM 675 C CA . LEU A 1 84 ? -5.710 3.251 -9.125 1.00 88.31 84 LEU A CA 1
ATOM 676 C C . LEU A 1 84 ? -5.241 4.402 -10.018 1.00 88.31 84 LEU A C 1
ATOM 678 O O . LEU A 1 84 ? -4.951 4.178 -11.189 1.00 88.31 84 LEU A O 1
ATOM 682 N N . PHE A 1 85 ? -5.120 5.617 -9.480 1.00 89.50 85 PHE A N 1
ATOM 683 C CA . PHE A 1 85 ? -4.617 6.765 -10.234 1.00 89.50 85 PHE A CA 1
ATOM 684 C C . PHE A 1 85 ? -3.154 6.575 -10.657 1.00 89.50 85 PHE A C 1
ATOM 686 O O . PHE A 1 85 ? -2.800 6.767 -11.820 1.00 89.50 85 PHE A O 1
ATOM 693 N N . VAL A 1 86 ? -2.299 6.143 -9.730 1.00 86.12 86 VAL A N 1
ATOM 694 C CA . VAL A 1 86 ? -0.876 5.909 -9.999 1.00 86.12 86 VAL A CA 1
ATOM 695 C C . VAL A 1 86 ? -0.700 4.758 -10.994 1.00 86.12 86 VAL A C 1
ATOM 697 O O . VAL A 1 86 ? 0.022 4.915 -11.976 1.00 86.12 86 VAL A O 1
ATOM 700 N N . GLY A 1 87 ? -1.393 3.635 -10.781 1.00 84.38 87 GLY A N 1
ATOM 701 C CA . GLY A 1 87 ? -1.349 2.458 -11.654 1.00 84.38 87 GLY A CA 1
ATOM 702 C C . GLY A 1 87 ? -1.944 2.675 -13.041 1.00 84.38 87 GLY A C 1
ATOM 703 O O . GLY A 1 87 ? -1.369 2.230 -14.029 1.00 84.38 87 GLY A O 1
ATOM 704 N N . GLY A 1 88 ? -3.083 3.361 -13.120 1.00 86.06 88 GLY A N 1
ATOM 705 C CA . GLY A 1 88 ? -3.840 3.525 -14.359 1.00 86.06 88 GLY A CA 1
ATOM 706 C C . GLY A 1 88 ? -3.450 4.742 -15.192 1.00 86.06 88 GLY A C 1
ATOM 707 O O . GLY A 1 88 ? -3.676 4.729 -16.397 1.00 86.06 88 GLY A O 1
ATOM 708 N N . VAL A 1 89 ? -2.878 5.786 -14.581 1.00 89.19 89 VAL A N 1
ATOM 709 C CA . VAL A 1 89 ? -2.589 7.057 -15.272 1.00 89.19 89 VAL A CA 1
ATOM 710 C C . VAL A 1 89 ? -1.103 7.392 -15.237 1.00 89.19 89 VAL A C 1
ATOM 712 O O . VAL A 1 89 ? -0.489 7.552 -16.291 1.00 89.19 89 VAL A O 1
ATOM 715 N N . ILE A 1 90 ? -0.499 7.468 -14.046 1.00 87.00 90 ILE A N 1
ATOM 716 C CA . ILE A 1 90 ? 0.890 7.939 -13.913 1.00 87.00 90 ILE A CA 1
ATOM 717 C C . ILE A 1 90 ? 1.877 6.944 -14.527 1.00 87.00 90 ILE A C 1
ATOM 719 O O . ILE A 1 90 ? 2.747 7.340 -15.297 1.00 87.00 90 ILE A O 1
ATOM 723 N N . MET A 1 91 ? 1.759 5.656 -14.205 1.00 86.38 91 MET A N 1
ATOM 724 C CA . MET A 1 91 ? 2.687 4.635 -14.702 1.00 86.38 91 MET A CA 1
ATOM 725 C C . MET A 1 91 ? 2.708 4.517 -16.232 1.00 86.38 91 MET A C 1
ATOM 727 O O . MET A 1 91 ? 3.803 4.540 -16.794 1.00 86.38 91 MET A O 1
ATOM 731 N N . PRO A 1 92 ? 1.556 4.429 -16.928 1.00 85.69 92 PRO A N 1
ATOM 732 C CA . PRO A 1 92 ? 1.531 4.410 -18.389 1.00 85.69 92 PRO A CA 1
ATOM 733 C C . PRO A 1 92 ? 2.173 5.655 -19.006 1.00 85.69 92 PRO A C 1
ATOM 735 O O . PRO A 1 92 ? 2.972 5.532 -19.931 1.00 85.69 92 PRO A O 1
ATOM 738 N N . PHE A 1 93 ? 1.884 6.832 -18.445 1.00 88.25 93 PHE A N 1
ATOM 739 C CA . PHE A 1 93 ? 2.456 8.099 -18.895 1.00 88.25 93 PHE A CA 1
ATOM 740 C C . PHE A 1 93 ? 3.982 8.144 -18.720 1.00 88.25 93 PHE A C 1
ATOM 742 O O . PHE A 1 93 ? 4.708 8.497 -19.647 1.00 88.25 93 PHE A O 1
ATOM 749 N N . LEU A 1 94 ? 4.488 7.735 -17.552 1.00 87.31 94 LEU A N 1
ATOM 750 C CA . LEU A 1 94 ? 5.929 7.666 -17.299 1.00 87.31 94 LEU A CA 1
ATOM 751 C C . LEU A 1 94 ? 6.621 6.646 -18.206 1.00 87.31 94 LEU A C 1
ATOM 753 O O . LEU A 1 94 ? 7.718 6.917 -18.689 1.00 87.31 94 LEU A O 1
ATOM 757 N N . ARG A 1 95 ? 5.990 5.493 -18.461 1.00 84.94 95 ARG A N 1
ATOM 758 C CA . ARG A 1 95 ? 6.527 4.497 -19.393 1.00 84.94 95 ARG A CA 1
ATOM 759 C C . ARG A 1 95 ? 6.661 5.090 -20.791 1.00 84.94 95 ARG A C 1
ATOM 761 O O . ARG A 1 95 ? 7.729 4.958 -21.370 1.00 84.94 95 ARG A O 1
ATOM 768 N N . GLU A 1 96 ? 5.633 5.778 -21.291 1.00 88.25 96 GLU A N 1
ATOM 769 C CA . GLU A 1 96 ? 5.676 6.421 -22.610 1.00 88.25 96 GLU A CA 1
ATOM 770 C C . GLU A 1 96 ? 6.854 7.398 -22.731 1.00 88.25 96 GLU A C 1
ATOM 772 O O . GLU A 1 96 ? 7.580 7.340 -23.720 1.00 88.25 96 GLU A O 1
ATOM 777 N N . ILE A 1 97 ? 7.081 8.237 -21.714 1.00 89.25 97 ILE A N 1
ATOM 778 C CA . ILE A 1 97 ? 8.199 9.194 -21.684 1.00 89.25 97 ILE A CA 1
ATOM 779 C C . ILE A 1 97 ? 9.555 8.489 -21.701 1.00 89.25 97 ILE A C 1
ATOM 781 O O . ILE A 1 97 ? 10.452 8.933 -22.402 1.00 89.25 97 ILE A O 1
ATOM 785 N N . VAL A 1 98 ? 9.722 7.420 -20.919 1.00 86.50 98 VAL A N 1
ATOM 786 C CA . VAL A 1 98 ? 11.009 6.710 -20.802 1.00 86.50 98 VAL A CA 1
ATOM 787 C C . VAL A 1 98 ? 11.319 5.874 -22.048 1.00 86.50 98 VAL A C 1
ATOM 789 O O . VAL A 1 98 ? 12.485 5.628 -22.342 1.00 86.50 98 VAL A O 1
ATOM 792 N N . THR A 1 99 ? 10.292 5.406 -22.763 1.00 80.38 99 THR A N 1
ATOM 793 C CA . THR A 1 99 ? 10.453 4.585 -23.977 1.00 80.38 99 THR A CA 1
ATOM 794 C C . THR A 1 99 ? 10.494 5.384 -25.283 1.00 80.38 99 THR A C 1
ATOM 796 O O . THR A 1 99 ? 10.721 4.785 -26.334 1.00 80.38 99 THR A O 1
ATOM 799 N N . LYS A 1 100 ? 10.234 6.694 -25.230 1.00 71.31 100 LYS A N 1
ATOM 800 C CA . LYS A 1 100 ? 10.427 7.637 -26.340 1.00 71.31 100 LYS A CA 1
ATOM 801 C C . LYS A 1 100 ? 11.861 8.150 -26.364 1.00 71.31 100 LYS A C 1
ATOM 803 O O . LYS A 1 100 ? 12.362 8.342 -27.492 1.00 71.31 100 LYS A O 1
#

Foldseek 3Di:
DDLVVLVVLLVVLLVVLVVVLVVVVVVVPPDPDDDPPDVLVVVLVVVLSVVLVVLSVVLSVVCVVPVDPCSSPVSVVVSVVVSCCCVVPVSVVVVVVVVD

Secondary structure (DSSP, 8-state):
--HHHHHHHHHHHHHHHHHHHHHHHHHHH---S-----HHHHHHHHHHHHHHHHHHHHHHHHHHHH--TTHHHHHHHHHHHHHHHIIIIIHHHHHHHHH-